Protein AF-A0A0K1TNU9-F1 (afdb_monomer_lite)

Sequence (159 aa):
MNLGLFAGLIMAAAPPAKAQVGAPVIQTRFTADPAPMVHDGVVYLYTSHDEDDASGFKMLDWQLYSSTDMVNWTDRGTVASLKTFPWAVQTNDAWAPQVIARNGKFYPYVPISVPGSPKNVIAVAVADKPEGPFTDVLGKPLIAAHDGFIDPTVWIYDD

InterPro domains:
  IPR006710 Glycoside hydrolase, family 43 [PF04616] (24-159)
  IPR023296 Glycosyl hydrolase, five-bladed beta-propeller domain superfamily [G3DSA:2.115.10.20] (22-159)
  IPR023296 Glycosyl hydrolase, five-bladed beta-propeller domain superfamily [SSF75005] (11-159)
  IPR052176 Glycosyl Hydrolase Family 43 Enzymes [PTHR43772] (17-159)

Secondary structure (DSSP, 8-state):
-----------PPPPPP---PPSPS--SSEEEEEEEEEETTEEEEEEEEE-TT-SS----EEEEEEESSSSS-EEEEEEEEGGGSTTS-SSS-----EEEEETTEEEEEEEEE-SSSS-EEEEEEEBSSTT---EESSSS-SB---TT-----------

Organism: Sphingomonas paucimobilis (NCBI:txid13689)

pLDDT: mean 91.92, std 14.69, range [35.31, 98.94]

Structure (mmCIF, N/CA/C/O backbone):
data_AF-A0A0K1TNU9-F1
#
_entry.id   AF-A0A0K1TNU9-F1
#
loop_
_atom_site.group_PDB
_atom_site.id
_atom_site.type_symbol
_atom_site.label_atom_id
_atom_site.label_alt_id
_atom_site.label_comp_id
_atom_site.label_asym_id
_atom_site.label_entity_id
_atom_site.label_seq_id
_atom_site.pdbx_PDB_ins_code
_atom_site.Cartn_x
_atom_site.Cartn_y
_atom_site.Cartn_z
_atom_site.occupancy
_atom_site.B_iso_or_equiv
_atom_site.auth_seq_id
_atom_site.auth_comp_id
_atom_site.auth_asym_id
_atom_site.auth_atom_id
_atom_site.pdbx_PDB_model_num
ATOM 1 N N . MET A 1 1 ? -42.055 10.157 66.299 1.00 41.38 1 MET A N 1
ATOM 2 C CA . MET A 1 1 ? -41.059 9.467 65.450 1.00 41.38 1 MET A CA 1
ATOM 3 C C . MET A 1 1 ? -41.026 10.187 64.112 1.00 41.38 1 MET A C 1
ATOM 5 O O . MET A 1 1 ? -42.006 10.112 63.388 1.00 41.38 1 MET A O 1
ATOM 9 N N . ASN A 1 2 ? -39.971 10.961 63.839 1.00 35.31 2 ASN A N 1
ATOM 10 C CA . ASN A 1 2 ? -39.797 11.675 62.569 1.00 35.31 2 ASN A CA 1
ATOM 11 C C . ASN A 1 2 ? -39.163 10.718 61.551 1.00 35.31 2 ASN A C 1
ATOM 13 O O . ASN A 1 2 ? -38.022 10.304 61.746 1.00 35.31 2 ASN A O 1
ATOM 17 N N . LEU A 1 3 ? -39.891 10.364 60.490 1.00 44.12 3 LEU A N 1
ATOM 18 C CA . LEU A 1 3 ? -39.319 9.675 59.333 1.00 44.12 3 LEU A CA 1
ATOM 19 C C . LEU A 1 3 ? -38.658 10.719 58.425 1.00 44.12 3 LEU A C 1
ATOM 21 O O . LEU A 1 3 ? -39.342 11.517 57.788 1.00 44.12 3 LEU A O 1
ATOM 25 N N . GLY A 1 4 ? -37.325 10.726 58.394 1.00 41.53 4 GLY A N 1
ATOM 26 C CA . GLY A 1 4 ? -36.544 11.507 57.438 1.00 41.53 4 GLY A CA 1
ATOM 27 C C . GLY A 1 4 ? -36.614 10.885 56.043 1.00 41.53 4 GLY A C 1
ATOM 28 O O . GLY A 1 4 ? -36.343 9.698 55.873 1.00 41.53 4 GLY A O 1
ATOM 29 N N . LEU A 1 5 ? -36.980 11.693 55.050 1.00 46.69 5 LEU A N 1
ATOM 30 C CA . LEU A 1 5 ? -36.975 11.332 53.637 1.00 46.69 5 LEU A CA 1
ATOM 31 C C . LEU A 1 5 ? -35.543 11.508 53.097 1.00 46.69 5 LEU A C 1
ATOM 33 O O . LEU A 1 5 ? -35.065 12.634 52.973 1.00 46.69 5 LEU A O 1
ATOM 37 N N . PHE A 1 6 ? -34.842 10.415 52.792 1.00 50.75 6 PHE A N 1
ATOM 38 C CA . PHE A 1 6 ? -33.574 10.474 52.059 1.00 50.75 6 PHE A CA 1
ATOM 39 C C . PHE A 1 6 ? -33.869 10.538 50.557 1.00 50.75 6 PHE A C 1
ATOM 41 O O . PHE A 1 6 ? -34.249 9.541 49.947 1.00 50.75 6 PHE A O 1
ATOM 48 N N . ALA A 1 7 ? -33.699 11.715 49.956 1.00 52.41 7 ALA A N 1
ATOM 49 C CA . ALA A 1 7 ? -33.683 11.866 48.507 1.00 52.41 7 ALA A CA 1
ATOM 50 C C . ALA A 1 7 ? -32.300 11.442 47.983 1.00 52.41 7 ALA A C 1
ATOM 52 O O . ALA A 1 7 ? -31.314 12.157 48.157 1.00 52.41 7 ALA A O 1
ATOM 53 N N . GLY A 1 8 ? -32.216 10.254 47.383 1.00 53.16 8 GLY A N 1
ATOM 54 C CA . GLY A 1 8 ? -31.020 9.798 46.679 1.00 53.16 8 GLY A CA 1
ATOM 55 C C . GLY A 1 8 ? -30.842 10.581 45.380 1.00 53.16 8 GLY A C 1
ATOM 56 O O . GLY A 1 8 ? -31.689 10.512 44.491 1.00 53.16 8 GLY A O 1
ATOM 57 N N . LEU A 1 9 ? -29.750 11.336 45.273 1.00 53.97 9 LEU A N 1
ATOM 58 C CA . LEU A 1 9 ? -29.378 12.048 44.056 1.00 53.97 9 LEU A CA 1
ATOM 59 C C . LEU A 1 9 ? -28.865 11.025 43.028 1.00 53.97 9 LEU A C 1
ATOM 61 O O . LEU A 1 9 ? -27.768 10.488 43.174 1.00 53.97 9 LEU A O 1
ATOM 65 N N . ILE A 1 10 ? -29.654 10.734 41.994 1.00 59.62 10 ILE A N 1
ATOM 66 C CA . ILE A 1 10 ? -29.180 9.973 40.833 1.00 59.62 10 ILE A CA 1
ATOM 67 C C . ILE A 1 10 ? -28.341 10.937 39.988 1.00 59.62 10 ILE A C 1
ATOM 69 O O . ILE A 1 10 ? -28.885 11.797 39.298 1.00 59.62 10 ILE A O 1
ATOM 73 N N . MET A 1 11 ? -27.011 10.825 40.054 1.00 56.28 11 MET A N 1
ATOM 74 C CA . MET A 1 11 ? -26.136 11.470 39.073 1.00 56.28 11 MET A CA 1
ATOM 75 C C . MET A 1 11 ? -26.310 10.754 37.734 1.00 56.28 11 MET A C 1
ATOM 77 O O . MET A 1 11 ? -25.836 9.634 37.549 1.00 56.28 11 MET A O 1
ATOM 81 N N . ALA A 1 12 ? -27.001 11.398 36.796 1.00 64.62 12 ALA A N 1
ATOM 82 C CA . ALA A 1 12 ? -26.969 10.989 35.402 1.00 64.62 12 ALA A CA 1
ATOM 83 C C . ALA A 1 12 ? -25.534 11.171 34.881 1.00 64.62 12 ALA A C 1
ATOM 85 O O . ALA A 1 12 ? -25.013 12.287 34.870 1.00 64.62 12 ALA A O 1
ATOM 86 N N . ALA A 1 13 ? -24.882 10.076 34.482 1.00 67.12 13 ALA A N 1
ATOM 87 C CA . ALA A 1 13 ? -23.593 10.144 33.809 1.00 67.12 13 ALA A CA 1
ATOM 88 C C . ALA A 1 13 ? -23.776 10.888 32.479 1.00 67.12 13 ALA A C 1
ATOM 90 O O . ALA A 1 13 ? -24.585 10.483 31.641 1.00 67.12 13 ALA A O 1
ATOM 91 N N . ALA A 1 14 ? -23.051 11.992 32.298 1.00 64.50 14 ALA A N 1
ATOM 92 C CA . ALA A 1 14 ? -23.010 12.681 31.018 1.00 64.50 14 ALA A CA 1
ATOM 93 C C . ALA A 1 14 ? -22.441 11.727 29.950 1.00 64.50 14 ALA A C 1
ATOM 95 O O . ALA A 1 14 ? -21.508 10.974 30.251 1.00 64.50 14 ALA A O 1
ATOM 96 N N . PRO A 1 15 ? -22.973 11.738 28.714 1.00 64.12 15 PRO A N 1
ATOM 97 C CA . PRO A 1 15 ? -22.373 10.974 27.630 1.00 64.12 15 PRO A CA 1
ATOM 98 C C . PRO A 1 15 ? -20.913 11.419 27.448 1.00 64.12 15 PRO A C 1
ATOM 100 O O . PRO A 1 15 ? -20.625 12.613 27.592 1.00 64.12 15 PRO A O 1
ATOM 103 N N . PRO A 1 16 ? -19.984 10.492 27.152 1.00 63.53 16 PRO A N 1
ATOM 104 C CA . PRO A 1 16 ? -18.590 10.847 26.937 1.00 63.53 16 PRO A CA 1
ATOM 105 C C . PRO A 1 16 ? -18.502 11.909 25.839 1.00 63.53 16 PRO A C 1
ATOM 107 O O . PRO A 1 16 ? -19.118 11.781 24.776 1.00 63.53 16 PRO A O 1
ATOM 110 N N . ALA A 1 17 ? -17.766 12.984 26.118 1.00 60.91 17 ALA A N 1
ATOM 111 C CA . ALA A 1 17 ? -17.513 14.028 25.139 1.00 60.91 17 ALA A CA 1
ATOM 112 C C . ALA A 1 17 ? -16.850 13.404 23.902 1.00 60.91 17 ALA A C 1
ATOM 114 O O . ALA A 1 17 ? -15.914 12.613 24.030 1.00 60.91 17 ALA A O 1
ATOM 115 N N . LYS A 1 18 ? -17.327 13.755 22.701 1.00 59.78 18 LYS A N 1
ATOM 116 C CA . LYS A 1 18 ? -16.653 13.371 21.457 1.00 59.78 18 LYS A CA 1
ATOM 117 C C . LYS A 1 18 ? -15.270 14.020 21.457 1.00 59.78 18 LYS A C 1
ATOM 119 O O . LYS A 1 18 ? -15.174 15.242 21.363 1.00 59.78 18 LYS A O 1
ATOM 124 N N . ALA A 1 19 ? -14.218 13.217 21.594 1.00 61.44 19 ALA A N 1
ATOM 125 C CA . ALA A 1 19 ? -12.857 13.695 21.420 1.00 61.44 19 ALA A CA 1
ATOM 126 C C . ALA A 1 19 ? -12.708 14.229 19.988 1.00 61.44 19 ALA A C 1
ATOM 128 O O . ALA A 1 19 ? -13.052 13.551 19.020 1.00 61.44 19 ALA A O 1
ATOM 129 N N . GLN A 1 20 ? -12.248 15.469 19.860 1.00 63.53 20 GLN A N 1
ATOM 130 C CA . GLN A 1 20 ? -11.966 16.083 18.572 1.00 63.53 20 GLN A CA 1
ATOM 131 C C . GLN A 1 20 ? -10.522 15.731 18.203 1.00 63.53 20 GLN A C 1
ATOM 133 O O . GLN A 1 20 ? -9.595 16.143 18.899 1.00 63.53 20 GLN A O 1
ATOM 138 N N . VAL A 1 21 ? -10.324 14.934 17.151 1.00 71.56 21 VAL A N 1
ATOM 139 C CA . VAL A 1 21 ? -8.975 14.595 16.674 1.00 71.56 21 VAL A CA 1
ATOM 140 C C . VAL A 1 21 ? -8.387 15.785 15.926 1.00 71.56 21 VAL A C 1
ATOM 142 O O . VAL A 1 21 ? -9.008 16.318 15.005 1.00 71.56 21 VAL A O 1
ATOM 145 N N . GLY A 1 22 ? -7.193 16.210 16.338 1.00 74.75 22 GLY A N 1
ATOM 146 C CA . GLY A 1 22 ? -6.383 17.169 15.591 1.00 74.75 22 GLY A CA 1
ATOM 147 C C . GLY A 1 22 ? -5.664 16.487 14.428 1.00 74.75 22 GLY A C 1
ATOM 148 O O . GLY A 1 22 ? -5.303 15.317 14.518 1.00 74.75 22 GLY A O 1
ATOM 149 N N . ALA A 1 23 ? -5.441 17.216 13.335 1.00 83.69 23 ALA A N 1
ATOM 150 C CA . ALA A 1 23 ? -4.565 16.750 12.266 1.00 83.69 23 ALA A CA 1
ATOM 151 C C . ALA A 1 23 ? -3.085 16.900 12.681 1.00 83.69 23 ALA A C 1
ATOM 153 O O . ALA A 1 23 ? -2.751 17.894 13.335 1.00 83.69 23 ALA A O 1
ATOM 154 N N . PRO A 1 24 ? -2.195 15.979 12.273 1.00 91.81 24 PRO A N 1
ATOM 155 C CA . PRO A 1 24 ? -2.464 14.748 11.521 1.00 91.81 24 PRO A CA 1
ATOM 156 C C . PRO A 1 24 ? -3.038 13.624 12.404 1.00 91.81 24 PRO A C 1
ATOM 158 O O . PRO A 1 24 ? -2.732 13.539 13.593 1.00 91.81 24 PRO A O 1
ATOM 161 N N . VAL A 1 25 ? -3.871 12.758 11.805 1.00 93.56 25 VAL A N 1
ATOM 162 C CA . VAL A 1 25 ? -4.538 11.641 12.511 1.00 93.56 25 VAL A CA 1
ATOM 163 C C . VAL A 1 25 ? -3.565 10.531 12.920 1.00 93.56 25 VAL A C 1
ATOM 165 O O . VAL A 1 25 ? -3.790 9.864 13.925 1.00 93.56 25 VAL A O 1
ATOM 168 N N . ILE A 1 26 ? -2.468 10.372 12.174 1.00 95.88 26 ILE A N 1
ATOM 169 C CA . ILE A 1 26 ? -1.330 9.519 12.515 1.00 95.88 26 ILE A CA 1
ATOM 170 C C . ILE A 1 26 ? -0.142 10.424 12.837 1.00 95.88 26 ILE A C 1
ATOM 172 O O . ILE A 1 26 ? 0.169 11.335 12.073 1.00 95.88 26 ILE A O 1
ATOM 176 N N . GLN A 1 27 ? 0.513 10.178 13.972 1.00 94.00 27 GLN A N 1
ATOM 177 C CA . GLN A 1 27 ? 1.616 11.010 14.479 1.00 94.00 27 GLN A CA 1
ATOM 178 C C . GLN A 1 27 ? 2.918 10.222 14.683 1.00 94.00 27 GLN A C 1
ATOM 180 O O . GLN A 1 27 ? 3.913 10.783 15.129 1.00 94.00 27 GLN A O 1
ATOM 185 N N . THR A 1 28 ? 2.905 8.921 14.387 1.00 93.75 28 THR A N 1
ATOM 186 C CA . THR A 1 28 ? 4.029 8.002 14.615 1.00 93.75 28 THR A CA 1
ATOM 187 C C . THR A 1 28 ? 4.874 7.745 13.371 1.00 93.75 28 THR A C 1
ATOM 189 O O . THR A 1 28 ? 5.970 7.215 13.511 1.00 93.75 28 THR A O 1
ATOM 192 N N . ARG A 1 29 ? 4.379 8.095 12.175 1.00 95.56 29 ARG A N 1
ATOM 193 C CA . ARG A 1 29 ? 5.061 7.931 10.881 1.00 95.56 29 ARG A CA 1
ATOM 194 C C . ARG A 1 29 ? 4.664 9.047 9.918 1.00 95.56 29 ARG A C 1
ATOM 196 O O . ARG A 1 29 ? 3.543 9.559 10.007 1.00 95.56 29 ARG A O 1
ATOM 203 N N . PHE A 1 30 ? 5.531 9.366 8.960 1.00 97.44 30 PHE A N 1
ATOM 204 C CA . PHE A 1 30 ? 5.172 10.225 7.834 1.00 97.44 30 PHE A CA 1
ATOM 205 C C . PHE A 1 30 ? 4.377 9.417 6.808 1.00 97.44 30 PHE A C 1
ATOM 207 O O . PHE A 1 30 ? 4.869 8.466 6.210 1.00 97.44 30 PHE A O 1
ATOM 214 N N . THR A 1 31 ? 3.105 9.764 6.645 1.00 98.06 31 THR A N 1
ATOM 215 C CA . THR A 1 31 ? 2.178 9.035 5.775 1.00 98.06 31 THR A CA 1
ATOM 216 C C . THR A 1 31 ? 1.644 9.954 4.689 1.00 98.06 31 THR A C 1
ATOM 218 O O . THR A 1 31 ? 1.366 11.128 4.943 1.00 98.06 31 THR A O 1
ATOM 221 N N . ALA A 1 32 ? 1.493 9.406 3.486 1.00 98.12 32 ALA A N 1
ATOM 222 C CA . ALA A 1 32 ? 0.951 10.091 2.320 1.00 98.12 32 ALA A CA 1
ATOM 223 C C . ALA A 1 32 ? -0.090 9.204 1.613 1.00 98.12 32 ALA A C 1
ATOM 225 O O . ALA A 1 32 ? -0.358 8.076 2.030 1.00 98.12 32 ALA A O 1
ATOM 226 N N . ASP A 1 33 ? -0.723 9.750 0.576 1.00 98.69 33 ASP A N 1
ATOM 227 C CA . ASP A 1 33 ? -1.632 9.040 -0.332 1.00 98.69 33 ASP A CA 1
ATOM 228 C C . ASP A 1 33 ? -2.688 8.147 0.363 1.00 98.69 33 ASP A C 1
ATOM 230 O O . ASP A 1 33 ? -2.709 6.925 0.183 1.00 98.69 33 ASP A O 1
ATOM 234 N N . PRO A 1 34 ? -3.560 8.727 1.211 1.00 98.56 34 PRO A N 1
ATOM 235 C CA . PRO A 1 34 ? -4.513 7.961 2.002 1.00 98.56 34 PRO A CA 1
ATOM 236 C C . PRO A 1 34 ? -5.601 7.317 1.132 1.00 98.56 34 PRO A C 1
ATOM 238 O O . PRO A 1 34 ? -6.346 8.009 0.438 1.00 98.56 34 PRO A O 1
ATOM 241 N N . ALA A 1 35 ? -5.778 6.005 1.274 1.00 98.81 35 ALA A N 1
ATOM 242 C CA . ALA A 1 35 ? -6.845 5.238 0.638 1.00 98.81 35 ALA A CA 1
ATOM 243 C C . ALA A 1 35 ? -7.666 4.454 1.675 1.00 98.81 35 ALA A C 1
ATOM 245 O O . ALA A 1 35 ? -7.298 3.336 2.054 1.00 98.81 35 ALA A O 1
ATOM 246 N N . PRO A 1 36 ? -8.777 5.026 2.173 1.00 98.50 36 PRO A N 1
ATOM 247 C CA . PRO A 1 36 ? -9.640 4.350 3.130 1.00 98.50 36 PRO A CA 1
ATOM 248 C C . PRO A 1 36 ? -10.530 3.290 2.462 1.00 98.50 36 PRO A C 1
ATOM 250 O O . PRO A 1 36 ? -11.103 3.510 1.397 1.00 98.50 36 PRO A O 1
ATOM 253 N N . MET A 1 37 ? -10.726 2.167 3.148 1.00 98.69 37 MET A N 1
ATOM 254 C CA . MET A 1 37 ? -11.675 1.108 2.806 1.00 98.69 37 MET A CA 1
ATOM 255 C C . MET A 1 37 ? -12.481 0.739 4.053 1.00 98.69 37 MET A C 1
ATOM 257 O O . MET A 1 37 ? -11.912 0.508 5.117 1.00 98.69 37 MET A O 1
ATOM 261 N N . VAL A 1 38 ? -13.805 0.649 3.936 1.00 98.62 38 VAL A N 1
ATOM 262 C CA . VAL A 1 38 ? -14.659 0.129 5.015 1.00 98.62 38 VAL A CA 1
ATOM 263 C C . VAL A 1 38 ? -14.899 -1.357 4.788 1.00 98.62 38 VAL A C 1
ATOM 265 O O . VAL A 1 38 ? -15.351 -1.751 3.714 1.00 98.62 38 VAL A O 1
ATOM 268 N N . HIS A 1 39 ? -14.631 -2.178 5.799 1.00 98.44 39 HIS A N 1
ATOM 269 C CA . HIS A 1 39 ? -14.924 -3.608 5.775 1.00 98.44 39 HIS A CA 1
ATOM 270 C C . HIS A 1 39 ? -15.343 -4.075 7.171 1.00 98.44 39 HIS A C 1
ATOM 272 O O . HIS A 1 39 ? -14.683 -3.739 8.151 1.00 98.44 39 HIS A O 1
ATOM 278 N N . ASP A 1 40 ? -16.465 -4.793 7.271 1.00 97.06 40 ASP A N 1
ATOM 279 C CA . ASP A 1 40 ? -17.016 -5.326 8.528 1.00 97.06 40 ASP A CA 1
ATOM 280 C C . ASP A 1 40 ? -17.093 -4.307 9.685 1.00 97.06 40 ASP A C 1
ATOM 282 O O . ASP A 1 40 ? -16.797 -4.601 10.841 1.00 97.06 40 ASP A O 1
ATOM 286 N N . GLY A 1 41 ? -17.502 -3.072 9.370 1.00 98.06 41 GLY A N 1
ATOM 287 C CA . GLY A 1 41 ? -17.657 -1.993 10.356 1.00 98.06 41 GLY A CA 1
ATOM 288 C C . GLY A 1 41 ? -16.346 -1.347 10.818 1.00 98.06 41 GLY A C 1
ATOM 289 O O . GLY A 1 41 ? -16.366 -0.516 11.725 1.00 98.06 41 GLY A O 1
ATOM 290 N N . VAL A 1 42 ? -15.219 -1.694 10.196 1.00 98.69 42 VAL A N 1
ATOM 291 C CA . VAL A 1 42 ? -13.899 -1.117 10.460 1.00 98.69 42 VAL A CA 1
ATOM 292 C C . VAL A 1 42 ? -13.461 -0.287 9.256 1.00 98.69 42 VAL A C 1
ATOM 294 O O . VAL A 1 42 ? -13.570 -0.722 8.109 1.00 98.69 42 VAL A O 1
ATOM 297 N N . VAL A 1 43 ? -12.947 0.913 9.511 1.00 98.75 43 VAL A N 1
ATOM 298 C CA . VAL A 1 43 ? -12.236 1.724 8.519 1.00 98.75 43 VAL A CA 1
ATOM 299 C C . VAL A 1 43 ? -10.782 1.283 8.512 1.00 98.75 43 VAL A C 1
ATOM 301 O O . VAL A 1 43 ? -10.114 1.376 9.537 1.00 98.75 43 VAL A O 1
ATOM 304 N N . TYR A 1 44 ? -10.297 0.829 7.365 1.00 98.81 44 TYR A N 1
ATOM 305 C CA . TYR A 1 44 ? -8.902 0.516 7.082 1.00 98.81 44 TYR A CA 1
ATOM 306 C C . TYR A 1 44 ? -8.316 1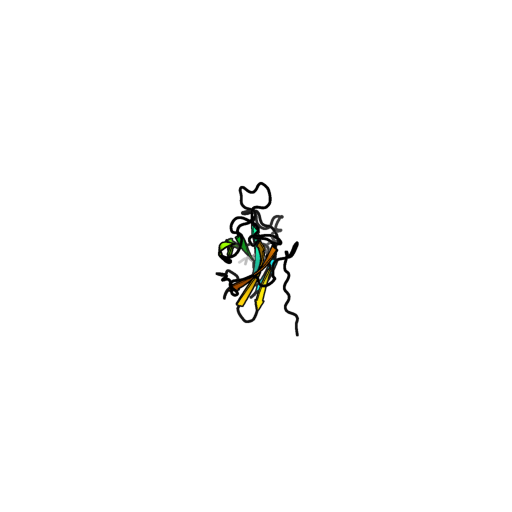.646 6.237 1.00 98.81 44 TYR A C 1
ATOM 308 O O . TYR A 1 44 ? -8.754 1.866 5.113 1.00 98.81 44 TYR A O 1
ATOM 316 N N . LEU A 1 45 ? -7.361 2.387 6.784 1.00 98.81 45 LEU A N 1
ATOM 317 C CA . LEU A 1 45 ? -6.651 3.472 6.119 1.00 98.81 45 LEU A CA 1
ATOM 318 C C . LEU A 1 45 ? -5.293 2.956 5.652 1.00 98.81 45 LEU A C 1
ATOM 320 O O . LEU A 1 45 ? -4.379 2.802 6.464 1.00 98.81 45 LEU A O 1
ATOM 324 N N . TYR A 1 46 ? -5.181 2.686 4.355 1.00 98.88 46 TYR A N 1
ATOM 325 C CA . TYR A 1 46 ? -3.905 2.380 3.718 1.00 98.88 46 TYR A CA 1
ATOM 326 C C . TYR A 1 46 ? -3.219 3.679 3.320 1.00 98.88 46 TYR A C 1
ATOM 328 O O . TYR A 1 46 ? -3.880 4.608 2.856 1.00 98.88 46 TYR A O 1
ATOM 336 N N . THR A 1 47 ? -1.908 3.743 3.498 1.00 98.81 47 THR A N 1
ATOM 337 C CA . THR A 1 47 ? -1.104 4.904 3.116 1.00 98.81 47 THR A CA 1
ATOM 338 C C . THR A 1 47 ? 0.177 4.435 2.453 1.00 98.81 47 THR A C 1
ATOM 340 O O . THR A 1 47 ? 0.675 3.339 2.731 1.00 98.81 47 THR A O 1
ATOM 343 N N . SER A 1 48 ? 0.752 5.288 1.621 1.00 98.75 48 SER A N 1
ATOM 344 C CA . SER A 1 48 ? 2.182 5.227 1.360 1.00 98.75 48 SER A CA 1
ATOM 345 C C . SER A 1 48 ? 2.955 5.777 2.578 1.00 98.75 48 SER A C 1
ATOM 347 O O . SER A 1 48 ? 2.356 6.295 3.535 1.00 98.75 48 SER A O 1
ATOM 349 N N . HIS A 1 49 ? 4.273 5.589 2.602 1.00 98.56 49 HIS A N 1
ATOM 350 C CA . HIS A 1 49 ? 5.133 5.914 3.745 1.00 98.56 49 HIS A CA 1
ATOM 351 C C . HIS A 1 49 ? 6.398 6.613 3.270 1.00 98.56 49 HIS A C 1
ATOM 353 O O . HIS A 1 49 ? 7.149 6.036 2.489 1.00 98.56 49 HIS A O 1
ATOM 359 N N . ASP A 1 50 ? 6.624 7.835 3.748 1.00 98.12 50 ASP A N 1
ATOM 360 C CA . ASP A 1 50 ? 7.923 8.491 3.618 1.00 98.12 50 ASP A CA 1
ATOM 361 C C . ASP A 1 50 ? 8.807 8.066 4.796 1.00 98.12 50 ASP A C 1
ATOM 363 O O . ASP A 1 50 ? 8.431 8.232 5.956 1.00 98.12 50 ASP A O 1
ATOM 367 N N . GLU A 1 51 ? 9.979 7.508 4.499 1.00 98.00 51 GLU A N 1
ATOM 368 C CA . GLU A 1 51 ? 10.938 7.055 5.513 1.00 98.00 51 GLU A CA 1
ATOM 369 C C . GLU A 1 51 ? 11.447 8.216 6.393 1.00 98.00 51 GLU A C 1
ATOM 371 O O . GLU A 1 51 ? 11.581 9.353 5.941 1.00 98.00 51 GLU A O 1
ATOM 376 N N . ASP A 1 52 ? 11.822 7.930 7.644 1.00 96.94 52 ASP A N 1
ATOM 377 C CA . ASP A 1 52 ? 12.240 8.953 8.624 1.00 96.94 52 ASP A CA 1
ATOM 378 C C . ASP A 1 52 ? 13.434 9.822 8.171 1.00 96.94 52 ASP A C 1
ATOM 380 O O . ASP A 1 52 ? 13.584 10.967 8.602 1.00 96.94 52 ASP A O 1
ATOM 384 N N . ASP A 1 53 ? 14.310 9.282 7.320 1.00 96.44 53 ASP A N 1
ATOM 385 C CA . ASP A 1 53 ? 15.498 9.948 6.772 1.00 96.44 53 ASP A CA 1
ATOM 386 C C . ASP A 1 53 ? 15.273 10.539 5.366 1.00 96.44 53 ASP A C 1
ATOM 388 O O . ASP A 1 53 ? 16.233 10.887 4.670 1.00 96.44 53 ASP A O 1
ATOM 392 N N . ALA A 1 54 ? 14.020 10.643 4.921 1.00 94.69 54 ALA A N 1
ATOM 393 C CA . ALA A 1 54 ? 13.665 11.159 3.611 1.00 94.69 54 ALA A CA 1
ATOM 394 C C . ALA A 1 54 ? 14.010 12.659 3.456 1.00 94.69 54 ALA A C 1
ATOM 396 O O . ALA A 1 54 ? 13.559 13.515 4.214 1.00 94.69 54 ALA A O 1
ATOM 397 N N . SER A 1 55 ? 14.791 13.005 2.424 1.00 92.19 55 SER A N 1
ATOM 398 C CA . SER A 1 55 ? 15.063 14.398 2.007 1.00 92.19 55 SER A CA 1
ATOM 399 C C . SER A 1 55 ? 14.213 14.854 0.805 1.00 92.19 55 SER A C 1
ATOM 401 O O . SER A 1 55 ? 14.434 15.924 0.242 1.00 92.19 55 SER A O 1
ATOM 403 N N . GLY A 1 56 ? 13.297 13.993 0.373 1.00 93.88 56 GLY A N 1
ATOM 404 C CA . GLY A 1 56 ? 12.382 14.055 -0.769 1.00 93.88 56 GLY A CA 1
ATOM 405 C C . GLY A 1 56 ? 11.488 12.812 -0.679 1.00 93.88 56 GLY A C 1
ATOM 406 O O . GLY A 1 56 ? 11.405 12.242 0.399 1.00 93.88 56 GLY A O 1
ATOM 407 N N . PHE A 1 57 ? 10.886 12.324 -1.765 1.00 96.25 57 PHE A N 1
ATOM 408 C CA . PHE A 1 57 ? 10.174 11.039 -1.686 1.00 96.25 57 PHE A CA 1
ATOM 409 C C . PHE A 1 57 ? 11.156 9.890 -1.444 1.00 96.25 57 PHE A C 1
ATOM 411 O O . PHE A 1 57 ? 12.067 9.666 -2.251 1.00 96.25 57 PHE A O 1
ATOM 418 N N . LYS A 1 58 ? 10.956 9.153 -0.352 1.00 98.06 58 LYS A N 1
ATOM 419 C CA . LYS A 1 58 ? 11.654 7.895 -0.072 1.00 98.06 58 LYS A CA 1
ATOM 420 C C . LYS A 1 58 ? 10.633 6.922 0.492 1.00 98.06 58 LYS A C 1
ATOM 422 O O . LYS A 1 58 ? 10.354 6.947 1.680 1.00 98.06 58 LYS A O 1
ATOM 427 N N . MET A 1 59 ? 10.083 6.094 -0.389 1.00 98.62 59 MET A N 1
ATOM 428 C CA . MET A 1 59 ? 8.900 5.290 -0.116 1.00 98.62 59 MET A CA 1
ATOM 429 C C . MET A 1 59 ? 9.180 3.839 -0.472 1.00 98.62 59 MET A C 1
ATOM 431 O O . MET A 1 59 ? 9.395 3.504 -1.641 1.00 98.62 59 MET A O 1
ATOM 435 N N . LEU A 1 60 ? 9.224 2.981 0.545 1.00 98.75 60 LEU A N 1
ATOM 436 C CA . LEU A 1 60 ? 9.614 1.574 0.401 1.00 98.75 60 LEU A CA 1
ATOM 437 C C . LEU A 1 60 ? 8.463 0.607 0.667 1.00 98.75 60 LEU A C 1
ATOM 439 O O . LEU A 1 60 ? 8.525 -0.565 0.268 1.00 98.75 60 LEU A O 1
ATOM 443 N N . ASP A 1 61 ? 7.426 1.080 1.353 1.00 98.81 61 ASP A N 1
ATOM 444 C CA . ASP A 1 61 ? 6.341 0.245 1.820 1.00 98.81 61 ASP A CA 1
ATOM 445 C C . ASP A 1 61 ? 5.008 0.985 1.997 1.00 98.81 61 ASP A C 1
ATOM 447 O O . ASP A 1 61 ? 4.914 2.204 1.849 1.00 98.81 61 ASP A O 1
ATOM 451 N N . TRP A 1 62 ? 3.957 0.204 2.250 1.00 98.81 62 TRP A N 1
ATOM 452 C CA . TRP A 1 62 ? 2.615 0.704 2.531 1.00 98.81 62 TRP A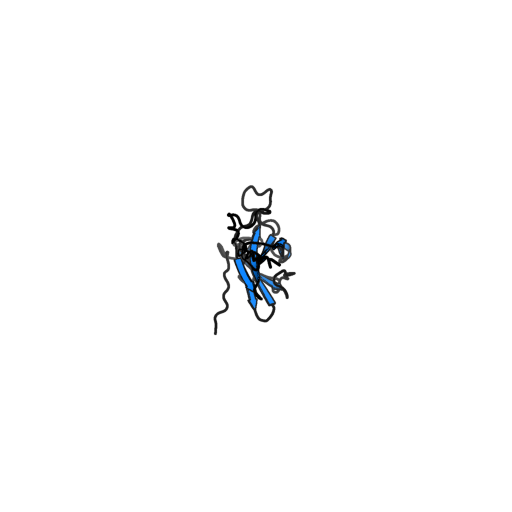 CA 1
ATOM 453 C C . TRP A 1 62 ? 2.208 0.334 3.949 1.00 98.81 62 TRP A C 1
ATOM 455 O O . TRP A 1 62 ? 2.355 -0.818 4.377 1.00 98.81 62 TRP A O 1
ATOM 465 N N . GLN A 1 63 ? 1.656 1.312 4.659 1.00 98.69 63 GLN A N 1
ATOM 466 C CA . GLN A 1 63 ? 1.217 1.179 6.045 1.00 98.69 63 GLN A CA 1
ATOM 467 C C . GLN A 1 63 ? -0.294 0.997 6.104 1.00 98.69 63 GLN A C 1
ATOM 469 O O . GLN A 1 63 ? -1.025 1.415 5.203 1.00 98.69 63 GLN A O 1
ATOM 474 N N . LEU A 1 64 ? -0.765 0.388 7.188 1.00 98.75 64 LEU A N 1
ATOM 475 C CA . LEU A 1 64 ? -2.184 0.268 7.476 1.00 98.75 64 LEU A CA 1
ATOM 476 C C . LEU A 1 64 ? -2.498 0.774 8.879 1.00 98.75 64 LEU A C 1
ATOM 478 O O . LEU A 1 64 ? -1.854 0.409 9.860 1.00 98.75 64 LEU A O 1
ATOM 482 N N . TYR A 1 65 ? -3.585 1.527 8.970 1.00 98.75 65 TYR A N 1
ATOM 483 C CA . TYR A 1 65 ? -4.208 1.920 10.225 1.00 98.75 65 TYR A CA 1
ATOM 484 C C . TYR A 1 65 ? -5.670 1.499 10.210 1.00 98.75 65 TYR A C 1
ATOM 486 O O . TYR A 1 65 ? -6.295 1.456 9.155 1.00 98.75 65 TYR A O 1
ATOM 494 N N . SER A 1 66 ? -6.246 1.187 11.368 1.00 98.56 66 SER A N 1
ATOM 495 C CA . SER A 1 66 ? -7.666 0.837 11.445 1.00 98.56 66 SER A CA 1
ATOM 496 C C . SER A 1 66 ? -8.395 1.561 12.562 1.00 98.56 66 SER A C 1
ATOM 498 O O . SER A 1 66 ? -7.846 1.682 13.656 1.00 98.56 66 SER A O 1
ATOM 500 N N . SER A 1 67 ? -9.644 1.947 12.329 1.00 98.44 67 SER A N 1
ATOM 501 C CA . SER A 1 67 ? -10.493 2.586 13.332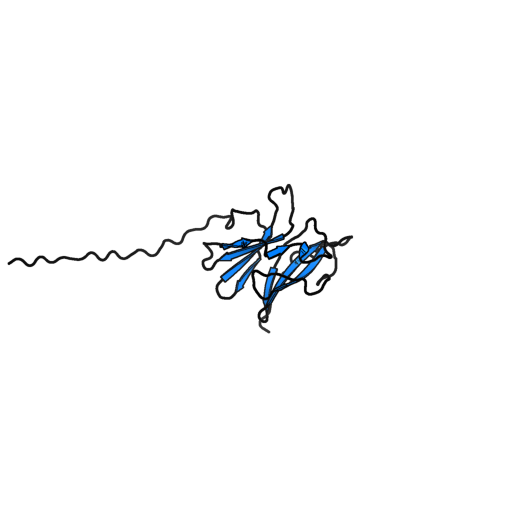 1.00 98.44 67 SER A CA 1
ATOM 502 C C . SER A 1 67 ? -11.946 2.125 13.217 1.00 98.44 67 SER A C 1
ATOM 504 O O . SER A 1 67 ? -12.431 1.830 12.128 1.00 98.44 67 SER A O 1
ATOM 506 N N . THR A 1 68 ? -12.649 2.074 14.346 1.00 98.19 68 THR A N 1
ATOM 507 C CA . THR A 1 68 ? -14.102 1.831 14.418 1.00 98.19 68 THR A CA 1
ATOM 508 C C . THR A 1 68 ? -14.894 3.089 14.773 1.00 98.19 68 THR A C 1
ATOM 510 O O . THR A 1 68 ? -16.122 3.071 14.741 1.00 98.19 68 THR A O 1
ATOM 513 N N . ASP A 1 69 ? -14.214 4.186 15.113 1.00 96.19 69 ASP A N 1
ATOM 514 C CA . ASP A 1 69 ? -14.833 5.425 15.594 1.00 96.19 69 ASP A CA 1
ATOM 515 C C . ASP A 1 69 ? -14.276 6.695 14.925 1.00 96.19 69 ASP A C 1
ATOM 517 O O . ASP A 1 69 ? -14.717 7.796 15.255 1.00 96.19 69 ASP A O 1
ATOM 521 N N . MET A 1 70 ? -13.343 6.547 13.972 1.00 95.62 70 MET A N 1
ATOM 522 C CA . MET A 1 70 ? -12.624 7.623 13.271 1.00 95.62 70 MET A CA 1
ATOM 523 C C . MET A 1 70 ? -11.786 8.532 14.183 1.00 95.62 70 MET A C 1
ATOM 525 O O . MET A 1 70 ? -11.259 9.549 13.728 1.00 95.62 70 MET A O 1
ATOM 529 N N . VAL A 1 71 ? -11.645 8.163 15.457 1.00 94.56 71 VAL A N 1
ATOM 530 C CA . VAL A 1 71 ? -10.934 8.926 16.484 1.00 94.56 71 VAL A CA 1
ATOM 531 C C . VAL A 1 71 ? -9.699 8.161 16.940 1.00 94.56 71 VAL A C 1
ATOM 533 O O . VAL A 1 71 ? -8.588 8.685 16.920 1.00 94.56 71 VAL A O 1
ATOM 536 N N . ASN A 1 72 ? -9.895 6.906 17.329 1.00 94.62 72 ASN A N 1
ATOM 537 C CA . ASN A 1 72 ? -8.866 6.017 17.827 1.00 94.62 72 ASN A CA 1
ATOM 538 C C . ASN A 1 72 ? -8.384 5.129 16.680 1.00 94.62 72 ASN A C 1
ATOM 540 O O . ASN A 1 72 ? -9.128 4.295 16.156 1.00 94.62 72 ASN A O 1
ATOM 544 N N . TRP A 1 73 ? -7.126 5.321 16.290 1.00 97.62 73 TRP A N 1
ATOM 545 C CA . TRP A 1 73 ? -6.487 4.580 15.209 1.00 97.62 73 TRP A CA 1
ATOM 546 C C . TRP A 1 73 ? -5.525 3.539 15.776 1.00 97.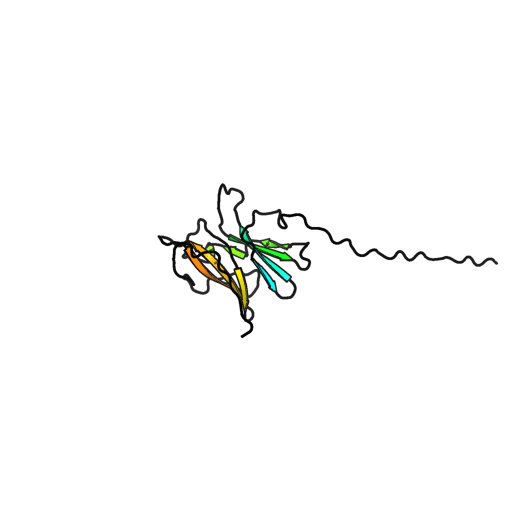62 73 TRP A C 1
ATOM 548 O O . TRP A 1 73 ? -4.656 3.844 16.588 1.00 97.62 73 TRP A O 1
ATOM 558 N N . THR A 1 74 ? -5.688 2.293 15.341 1.00 97.94 74 THR A N 1
ATOM 559 C CA . THR A 1 74 ? -4.747 1.201 15.608 1.00 97.94 74 THR A CA 1
ATOM 560 C C . THR A 1 74 ? -3.741 1.133 14.469 1.00 97.94 74 THR A C 1
ATOM 562 O O . THR A 1 74 ? -4.147 0.898 13.332 1.00 97.94 74 THR A O 1
ATOM 565 N N . ASP A 1 75 ? -2.456 1.300 14.772 1.00 98.12 75 ASP A N 1
ATOM 566 C CA . ASP A 1 75 ? -1.355 1.024 13.843 1.00 98.12 75 ASP A CA 1
ATOM 567 C C . ASP A 1 75 ? -1.262 -0.493 13.593 1.00 98.12 75 ASP A C 1
ATOM 569 O O . ASP A 1 75 ? -1.154 -1.287 14.532 1.00 98.12 75 ASP A O 1
ATOM 573 N N . ARG A 1 76 ? -1.380 -0.903 12.327 1.00 98.06 76 ARG A N 1
ATOM 574 C CA . ARG A 1 76 ? -1.262 -2.299 11.872 1.00 98.06 76 ARG A CA 1
ATOM 575 C C . ARG A 1 76 ? 0.089 -2.575 11.202 1.00 98.06 76 ARG A C 1
ATOM 577 O O . ARG A 1 76 ? 0.337 -3.714 10.816 1.00 98.06 76 ARG A O 1
ATOM 584 N N . GLY A 1 77 ? 0.955 -1.568 11.112 1.00 98.00 77 GLY A N 1
ATOM 585 C CA . GLY A 1 77 ? 2.286 -1.626 10.527 1.00 98.00 77 GLY A CA 1
ATOM 586 C C . GLY A 1 77 ? 2.296 -1.756 9.006 1.00 98.00 77 GLY A C 1
ATOM 587 O O . GLY A 1 77 ? 1.304 -1.501 8.316 1.00 98.00 77 GLY A O 1
ATOM 588 N N . THR A 1 78 ? 3.454 -2.177 8.496 1.00 98.38 78 THR A N 1
ATOM 589 C CA . THR A 1 78 ? 3.692 -2.426 7.075 1.00 98.38 78 THR A CA 1
ATOM 590 C C . THR A 1 78 ? 2.896 -3.645 6.608 1.00 98.38 78 THR A C 1
ATOM 592 O O . THR A 1 78 ? 3.143 -4.759 7.072 1.00 98.38 78 THR A O 1
ATOM 595 N N . VAL A 1 79 ? 1.988 -3.461 5.648 1.00 98.00 79 VAL A N 1
ATOM 596 C CA . VAL A 1 79 ? 1.144 -4.550 5.110 1.00 98.00 79 VAL A CA 1
ATOM 597 C C . VAL A 1 79 ? 1.646 -5.116 3.786 1.00 98.00 79 VAL A C 1
ATOM 599 O O . VAL A 1 79 ? 1.419 -6.285 3.473 1.00 98.00 79 VAL A O 1
ATOM 602 N N . ALA A 1 80 ? 2.356 -4.302 3.013 1.00 98.38 80 ALA A N 1
ATOM 603 C CA . ALA A 1 80 ? 3.015 -4.678 1.770 1.00 98.38 80 ALA A CA 1
ATOM 604 C C . ALA A 1 80 ? 4.237 -3.780 1.562 1.00 98.38 80 ALA A C 1
ATOM 606 O O . ALA A 1 80 ? 4.328 -2.705 2.148 1.00 98.38 80 ALA A O 1
ATOM 607 N N . SER A 1 81 ? 5.171 -4.205 0.715 1.00 98.75 81 SER A N 1
ATOM 608 C CA . SER A 1 81 ? 6.336 -3.392 0.347 1.00 98.75 81 SER A CA 1
ATOM 609 C C . SER A 1 81 ? 6.732 -3.636 -1.100 1.00 98.75 81 SER A C 1
ATOM 611 O O . SER A 1 81 ? 6.188 -4.532 -1.746 1.00 98.75 81 SER A O 1
ATOM 613 N N . LEU A 1 82 ? 7.738 -2.920 -1.601 1.00 98.75 82 LEU A N 1
ATOM 614 C CA . LEU A 1 82 ? 8.325 -3.214 -2.915 1.00 98.75 82 LEU A CA 1
ATOM 615 C C . LEU A 1 82 ? 8.775 -4.684 -3.048 1.00 98.75 82 LEU A C 1
ATOM 617 O O . LEU A 1 82 ? 8.718 -5.250 -4.139 1.00 98.75 82 LEU A O 1
ATOM 621 N N . LYS A 1 83 ? 9.119 -5.349 -1.934 1.00 98.62 83 LYS A N 1
ATOM 622 C CA . LYS A 1 83 ? 9.484 -6.777 -1.909 1.00 98.62 83 LYS A CA 1
ATOM 623 C C . LYS A 1 83 ? 8.314 -7.711 -2.218 1.00 98.62 83 LYS A C 1
ATOM 625 O O . LYS A 1 83 ? 8.550 -8.860 -2.584 1.00 98.62 83 LYS A O 1
ATOM 630 N N . THR A 1 84 ? 7.070 -7.241 -2.086 1.00 98.75 84 THR A N 1
ATOM 631 C CA . THR A 1 84 ? 5.877 -7.972 -2.540 1.00 98.75 84 THR A CA 1
ATOM 632 C C . THR A 1 84 ? 5.927 -8.205 -4.054 1.00 98.75 84 THR A C 1
ATOM 634 O O . THR A 1 84 ? 5.422 -9.222 -4.521 1.00 98.75 84 THR A O 1
ATOM 637 N N . PHE A 1 85 ? 6.593 -7.318 -4.803 1.00 98.75 85 PHE A N 1
ATOM 638 C CA . PHE A 1 85 ? 6.750 -7.366 -6.257 1.00 98.75 85 PHE A CA 1
ATOM 639 C C . PHE A 1 85 ? 8.243 -7.469 -6.620 1.00 98.75 85 PHE A C 1
ATOM 641 O O . PHE A 1 85 ? 8.884 -6.463 -6.926 1.00 98.75 85 PHE A O 1
ATOM 648 N N . PRO A 1 86 ? 8.845 -8.673 -6.602 1.00 98.38 86 PRO A N 1
ATOM 649 C CA . PRO A 1 86 ? 10.299 -8.840 -6.724 1.00 98.38 86 PRO A CA 1
ATOM 650 C C . PRO A 1 86 ? 10.875 -8.409 -8.084 1.00 98.38 86 PRO A C 1
ATOM 652 O O . PRO A 1 86 ? 12.086 -8.256 -8.222 1.00 98.38 86 PRO A O 1
ATOM 655 N N . TRP A 1 87 ? 10.023 -8.221 -9.093 1.00 98.38 87 TRP A N 1
ATOM 656 C CA . TRP A 1 87 ? 10.384 -7.718 -10.420 1.00 98.38 87 TRP A CA 1
ATOM 657 C C . TRP A 1 87 ? 10.468 -6.182 -10.495 1.00 98.38 87 TRP A C 1
ATOM 659 O O . TRP A 1 87 ? 10.940 -5.647 -11.500 1.00 98.38 87 TRP A O 1
ATOM 669 N N . ALA A 1 88 ? 10.005 -5.465 -9.468 1.00 98.38 88 ALA A N 1
ATOM 670 C CA . ALA A 1 88 ? 10.016 -4.008 -9.413 1.00 98.38 88 ALA A CA 1
ATOM 671 C C . ALA A 1 88 ? 11.359 -3.452 -8.915 1.00 98.38 88 ALA A C 1
ATOM 673 O O . ALA A 1 88 ? 12.182 -4.162 -8.331 1.00 98.38 88 ALA A O 1
ATOM 674 N N . VAL A 1 89 ? 11.572 -2.151 -9.109 1.00 98.38 89 VAL A N 1
ATOM 675 C CA . VAL A 1 89 ? 12.654 -1.411 -8.449 1.00 98.38 89 VAL A CA 1
ATOM 676 C C . VAL A 1 89 ? 12.426 -1.445 -6.935 1.00 98.38 89 VAL A C 1
ATOM 678 O O . VAL A 1 89 ? 11.326 -1.199 -6.463 1.00 98.38 89 VAL A O 1
ATOM 681 N N . GLN A 1 90 ? 13.475 -1.763 -6.173 1.00 98.50 90 GLN A N 1
ATOM 682 C CA . GLN A 1 90 ? 13.377 -2.041 -4.730 1.00 98.50 90 GLN A CA 1
ATOM 683 C C . GLN A 1 90 ? 13.806 -0.868 -3.834 1.00 98.50 90 GLN A C 1
ATOM 685 O O . GLN A 1 90 ? 13.875 -1.015 -2.617 1.00 98.50 90 GLN A O 1
ATOM 690 N N . THR A 1 91 ? 14.173 0.269 -4.423 1.00 97.44 91 THR A N 1
ATOM 691 C CA . THR A 1 91 ? 14.858 1.363 -3.715 1.00 97.44 91 THR A CA 1
ATOM 692 C C . THR A 1 91 ? 13.991 2.590 -3.462 1.00 97.44 91 THR A C 1
ATOM 694 O O . THR A 1 91 ? 14.418 3.455 -2.704 1.00 97.44 91 THR A O 1
ATOM 697 N N . ASN A 1 92 ? 12.847 2.714 -4.138 1.00 98.00 92 ASN A N 1
ATOM 698 C CA . ASN A 1 92 ? 11.896 3.814 -3.980 1.00 98.00 92 ASN A CA 1
ATOM 699 C C . ASN A 1 92 ? 10.591 3.497 -4.734 1.00 98.00 92 ASN A C 1
ATOM 701 O O . ASN A 1 92 ? 10.491 2.458 -5.386 1.00 98.00 92 ASN A O 1
ATOM 705 N N . ASP A 1 93 ? 9.671 4.457 -4.742 1.00 98.06 93 ASP A N 1
ATOM 706 C CA . ASP A 1 93 ? 8.463 4.492 -5.564 1.00 98.06 93 ASP A CA 1
ATOM 707 C C . ASP A 1 93 ? 7.360 3.511 -5.113 1.00 98.06 93 ASP A C 1
ATOM 709 O O . ASP A 1 93 ? 6.593 3.018 -5.936 1.00 98.06 93 ASP A O 1
ATOM 713 N N . ALA A 1 94 ? 7.241 3.240 -3.805 1.00 98.69 94 ALA A N 1
ATOM 714 C CA . ALA A 1 94 ? 6.024 2.663 -3.216 1.00 98.69 94 ALA A CA 1
ATOM 715 C C . ALA A 1 94 ? 4.922 3.739 -3.084 1.00 98.69 94 ALA A C 1
ATOM 717 O O . ALA A 1 94 ? 4.638 4.235 -1.996 1.00 98.69 94 ALA A O 1
ATOM 718 N N . TRP A 1 95 ? 4.351 4.150 -4.218 1.00 98.75 95 TRP A N 1
ATOM 719 C CA . TRP A 1 95 ? 3.436 5.295 -4.331 1.00 98.75 95 TRP A CA 1
ATOM 720 C C . TRP A 1 95 ? 1.965 4.954 -4.011 1.00 98.75 95 TRP A C 1
ATOM 722 O O . TRP A 1 95 ? 1.659 3.862 -3.538 1.00 98.75 95 TRP A O 1
ATOM 732 N N . ALA A 1 96 ? 1.054 5.900 -4.260 1.00 98.81 96 ALA A N 1
ATOM 733 C CA . ALA A 1 96 ? -0.354 5.916 -3.859 1.00 98.81 96 ALA A CA 1
ATOM 734 C C . ALA A 1 96 ? -1.133 4.591 -4.026 1.00 98.81 96 ALA A C 1
ATOM 736 O O . ALA A 1 96 ? -1.509 4.235 -5.144 1.00 98.81 96 ALA A O 1
ATOM 737 N N . PRO A 1 97 ? -1.431 3.856 -2.938 1.00 98.75 97 PRO A N 1
ATOM 738 C CA . PRO A 1 97 ? -2.179 2.606 -3.022 1.00 98.75 97 PRO A CA 1
ATOM 739 C C . PRO A 1 97 ? -3.693 2.847 -3.120 1.00 98.75 97 PRO A C 1
ATOM 741 O O . PRO A 1 97 ? -4.203 3.850 -2.635 1.00 98.75 97 PRO A O 1
ATOM 744 N N . GLN A 1 98 ? -4.447 1.856 -3.600 1.00 98.94 98 GLN A N 1
ATOM 745 C CA . GLN A 1 98 ? -5.842 1.662 -3.189 1.00 98.94 98 GLN A CA 1
ATOM 746 C C . GLN A 1 98 ? -6.147 0.175 -3.006 1.00 98.94 98 GLN A C 1
ATOM 748 O O . GLN A 1 98 ? -5.801 -0.646 -3.852 1.00 98.94 98 GLN A O 1
ATOM 753 N N . VAL A 1 99 ? -6.830 -0.176 -1.913 1.00 98.88 99 VAL A N 1
ATOM 754 C CA . VAL A 1 99 ? -7.274 -1.549 -1.635 1.00 98.88 99 VAL A CA 1
ATOM 755 C C . VAL A 1 99 ? -8.787 -1.649 -1.766 1.00 98.88 99 VAL A C 1
ATOM 757 O O . VAL A 1 99 ? -9.514 -0.785 -1.278 1.00 98.88 99 VAL A O 1
ATOM 760 N N . ILE A 1 100 ? -9.263 -2.723 -2.396 1.00 98.81 100 ILE A N 1
ATOM 761 C CA . ILE A 1 100 ? -10.691 -3.047 -2.466 1.00 98.81 100 ILE A CA 1
ATOM 762 C C . ILE A 1 100 ? -10.949 -4.504 -2.086 1.00 98.81 100 ILE A C 1
ATOM 764 O O . ILE A 1 100 ? -10.179 -5.406 -2.431 1.00 98.81 100 ILE A O 1
ATOM 768 N N . ALA A 1 101 ? -12.053 -4.737 -1.379 1.00 98.62 101 ALA A N 1
ATOM 769 C CA . ALA A 1 101 ? -12.534 -6.070 -1.055 1.00 98.62 101 ALA A CA 1
ATOM 770 C C . ALA A 1 101 ? -13.443 -6.600 -2.174 1.00 98.62 101 ALA A C 1
ATOM 772 O O . ALA A 1 101 ? -14.369 -5.918 -2.611 1.00 98.62 101 ALA A O 1
ATOM 773 N N . ARG A 1 102 ? -13.217 -7.839 -2.616 1.00 98.19 102 ARG A N 1
ATOM 774 C CA . ARG A 1 102 ? -14.105 -8.548 -3.549 1.00 98.19 102 ARG A CA 1
ATOM 775 C C . ARG A 1 102 ? -14.042 -10.046 -3.290 1.00 98.19 102 ARG A C 1
ATOM 777 O O . ARG A 1 102 ? -12.959 -10.600 -3.162 1.00 98.19 102 ARG A O 1
ATOM 784 N N . ASN A 1 103 ? -15.194 -10.716 -3.236 1.00 97.50 103 ASN A N 1
ATOM 785 C CA . ASN A 1 103 ? -15.288 -12.180 -3.114 1.00 97.50 103 ASN A CA 1
ATOM 786 C C . ASN A 1 103 ? -14.456 -12.780 -1.955 1.00 97.50 103 ASN A C 1
ATOM 788 O O . ASN A 1 103 ? -13.800 -13.808 -2.121 1.00 97.50 103 ASN A O 1
ATOM 792 N N . GLY A 1 104 ? -14.458 -12.129 -0.785 1.00 98.19 104 GLY A N 1
ATOM 793 C CA . GLY A 1 104 ? -13.708 -12.589 0.396 1.00 98.19 104 GLY A CA 1
ATOM 794 C C . GLY A 1 104 ? -12.184 -12.481 0.260 1.00 98.19 104 GLY A C 1
ATOM 795 O O . GLY A 1 104 ? -11.451 -13.221 0.913 1.00 98.19 104 GLY A O 1
ATOM 796 N N . LYS A 1 105 ? -11.708 -11.614 -0.635 1.00 98.75 105 LYS A N 1
ATOM 797 C CA . LYS A 1 105 ? -10.296 -11.316 -0.887 1.00 98.75 105 LYS A CA 1
ATOM 798 C C . LYS A 1 105 ? -10.098 -9.803 -0.924 1.00 98.75 105 LYS A C 1
ATOM 800 O O . LYS A 1 105 ? -11.043 -9.056 -1.182 1.00 98.75 105 LYS A O 1
ATOM 805 N N . PHE A 1 106 ? -8.862 -9.373 -0.711 1.00 98.88 1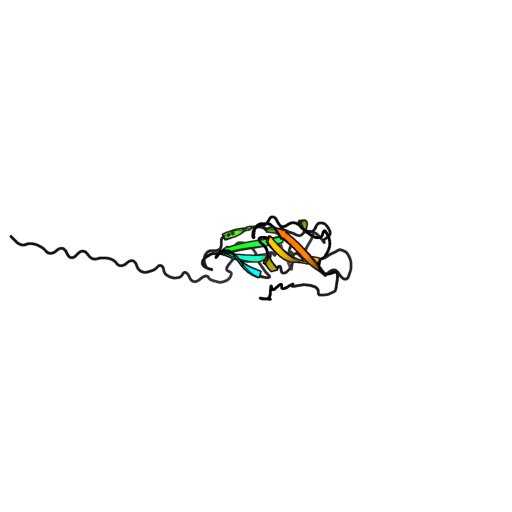06 PHE A N 1
ATOM 806 C CA . PHE A 1 106 ? -8.459 -7.970 -0.712 1.00 98.88 106 PHE A CA 1
ATOM 807 C C . PHE A 1 106 ? -7.386 -7.746 -1.762 1.00 98.88 106 PHE A C 1
ATOM 809 O O . PHE A 1 106 ? -6.401 -8.484 -1.802 1.00 98.88 106 PHE A O 1
ATOM 816 N N . TYR A 1 107 ? -7.587 -6.732 -2.596 1.00 98.88 107 TYR A N 1
ATOM 817 C CA . TYR A 1 107 ? -6.754 -6.455 -3.758 1.00 98.88 107 TYR A CA 1
ATOM 818 C C . TYR A 1 107 ? -6.158 -5.052 -3.644 1.00 98.88 107 TYR A C 1
ATOM 820 O O . TYR A 1 107 ? -6.872 -4.079 -3.901 1.00 98.88 107 TYR A O 1
ATOM 828 N N . PRO A 1 108 ? -4.887 -4.919 -3.230 1.00 98.75 108 PRO A N 1
ATOM 829 C CA . PRO A 1 108 ? -4.145 -3.678 -3.361 1.00 98.75 108 PRO A CA 1
ATOM 830 C C . PRO A 1 108 ? -3.750 -3.476 -4.821 1.00 98.75 108 PRO A C 1
ATOM 832 O O . PRO A 1 108 ? -3.112 -4.337 -5.432 1.00 98.75 108 PRO A O 1
ATOM 835 N N . TYR A 1 109 ? -4.103 -2.315 -5.349 1.00 98.88 109 TYR A N 1
ATOM 836 C CA . TYR A 1 109 ? -3.585 -1.767 -6.590 1.00 98.88 109 TYR A CA 1
ATOM 837 C C . TYR A 1 109 ? -2.560 -0.715 -6.216 1.00 98.88 109 TYR A C 1
ATOM 839 O O . TYR A 1 109 ? -2.872 0.210 -5.465 1.00 98.88 109 TYR A O 1
ATOM 847 N N . VAL A 1 110 ? -1.334 -0.885 -6.699 1.00 98.81 110 VAL A N 1
ATOM 848 C CA . VAL A 1 110 ? -0.223 -0.018 -6.313 1.00 98.81 110 VAL A CA 1
ATOM 849 C C . VAL A 1 110 ? 0.568 0.435 -7.537 1.00 98.81 110 VAL A C 1
ATOM 851 O O . VAL A 1 110 ? 0.927 -0.397 -8.377 1.00 98.81 110 VAL A O 1
ATOM 854 N N . PRO A 1 111 ? 0.842 1.738 -7.669 1.00 98.69 111 PRO A N 1
ATOM 855 C CA . PRO A 1 111 ? 1.764 2.259 -8.652 1.00 98.69 111 PRO A CA 1
ATOM 856 C C . PRO A 1 111 ? 3.193 2.085 -8.139 1.00 98.69 111 PRO A C 1
ATOM 858 O O . PRO A 1 111 ? 3.513 2.482 -7.020 1.00 98.69 111 PRO A O 1
ATOM 861 N N . ILE A 1 112 ? 4.041 1.467 -8.958 1.00 98.62 112 ILE A N 1
ATOM 862 C CA . ILE A 1 112 ? 5.459 1.232 -8.661 1.00 98.62 112 ILE A CA 1
ATOM 863 C C . ILE A 1 112 ? 6.315 1.423 -9.913 1.00 98.62 112 ILE A C 1
ATOM 865 O O . ILE A 1 112 ? 5.803 1.508 -11.033 1.00 98.62 112 ILE A O 1
ATOM 869 N N . SER A 1 113 ? 7.634 1.471 -9.733 1.00 98.50 113 SER A N 1
ATOM 870 C CA . SER A 1 113 ? 8.592 1.574 -10.838 1.00 98.50 113 SER A CA 1
ATOM 871 C C . SER A 1 113 ? 9.200 0.224 -11.229 1.00 98.50 113 SER A C 1
ATOM 873 O O . SER A 1 113 ? 9.547 -0.594 -10.378 1.00 98.50 113 SER A O 1
ATOM 875 N N . VAL A 1 114 ? 9.419 0.023 -12.530 1.00 98.25 114 VAL A N 1
ATOM 876 C CA . VAL A 1 114 ? 10.246 -1.061 -13.094 1.00 98.25 114 VAL A CA 1
ATOM 877 C C . VAL A 1 114 ? 11.551 -0.519 -13.688 1.00 98.25 114 VAL A C 1
ATOM 879 O O . VAL A 1 114 ? 11.643 0.677 -13.970 1.00 98.25 114 VAL A O 1
ATOM 882 N N . PRO A 1 115 ? 12.584 -1.359 -13.896 1.00 97.44 115 PRO A N 1
ATOM 883 C CA . PRO A 1 115 ? 13.789 -0.936 -14.607 1.00 97.44 115 PRO A CA 1
ATOM 884 C C . PRO A 1 115 ? 13.490 -0.480 -16.045 1.00 97.44 115 PRO A C 1
ATOM 886 O O . PRO A 1 115 ? 12.748 -1.143 -16.767 1.00 97.44 115 PRO A O 1
ATOM 889 N N . GLY A 1 116 ? 14.135 0.603 -16.487 1.00 95.81 116 GLY A N 1
ATOM 890 C CA . GLY A 1 116 ? 14.006 1.139 -17.847 1.00 95.81 116 GLY A CA 1
ATOM 891 C C . GLY A 1 116 ? 13.182 2.426 -17.928 1.00 95.81 116 GLY A C 1
ATOM 892 O O . GLY A 1 116 ? 12.959 3.093 -16.922 1.00 95.81 116 GLY A O 1
ATOM 893 N N . SER A 1 117 ? 12.791 2.801 -19.149 1.00 95.06 117 SER A N 1
ATOM 894 C CA . SER A 1 117 ? 11.905 3.935 -19.434 1.00 95.06 117 SER A CA 1
ATOM 895 C C . SER A 1 117 ? 10.976 3.577 -20.607 1.00 95.06 117 SER A C 1
ATOM 897 O O . SER A 1 117 ? 11.484 3.049 -21.603 1.00 95.06 117 SER A O 1
ATOM 899 N N . PRO A 1 118 ? 9.657 3.834 -20.523 1.00 96.12 118 PRO A N 1
ATOM 900 C CA . PRO A 1 118 ? 8.932 4.365 -19.361 1.00 96.12 118 PRO A CA 1
ATOM 901 C C . PRO A 1 118 ? 8.967 3.398 -18.166 1.00 96.12 118 PRO A C 1
ATOM 903 O O . PRO A 1 118 ? 9.108 2.190 -18.354 1.00 96.12 118 PRO A O 1
ATOM 906 N N . LYS A 1 119 ? 8.879 3.927 -16.935 1.00 96.94 119 LYS A N 1
ATOM 907 C CA . LYS A 1 119 ? 9.089 3.129 -15.707 1.00 96.94 119 LYS A CA 1
ATOM 908 C C . LYS A 1 119 ? 7.841 2.869 -14.867 1.00 96.94 119 LYS A C 1
ATOM 910 O O . LYS A 1 119 ? 7.868 1.943 -14.063 1.00 96.94 119 LYS A O 1
ATOM 915 N N . ASN A 1 120 ? 6.782 3.670 -14.999 1.00 98.38 120 ASN A N 1
ATOM 916 C CA . ASN A 1 120 ? 5.635 3.592 -14.088 1.00 98.38 120 ASN A CA 1
ATOM 917 C C . ASN A 1 120 ? 4.666 2.499 -14.531 1.00 98.38 120 ASN A C 1
ATOM 919 O O . ASN A 1 120 ? 4.252 2.475 -15.689 1.00 98.38 120 ASN A O 1
ATOM 923 N N . VAL A 1 121 ? 4.315 1.605 -13.611 1.00 98.69 121 VAL A N 1
ATOM 924 C CA . VAL A 1 121 ? 3.365 0.511 -13.826 1.00 98.69 121 VAL A CA 1
ATOM 925 C C . VAL A 1 121 ? 2.347 0.465 -12.696 1.00 98.69 121 VAL A C 1
ATOM 927 O O . VAL A 1 121 ? 2.626 0.931 -11.594 1.00 98.69 121 VAL A O 1
ATOM 930 N N . ILE A 1 122 ? 1.214 -0.200 -12.931 1.00 98.81 122 ILE A N 1
ATOM 931 C CA . ILE A 1 122 ? 0.296 -0.592 -11.854 1.00 98.81 122 ILE A CA 1
ATOM 932 C C . ILE A 1 122 ? 0.466 -2.083 -11.583 1.00 98.81 122 ILE A C 1
ATOM 934 O O . ILE A 1 122 ? 0.337 -2.907 -12.494 1.00 98.81 122 ILE A O 1
ATOM 938 N N . ALA A 1 123 ? 0.741 -2.432 -10.332 1.00 98.81 123 ALA A N 1
ATOM 939 C CA . ALA A 1 123 ? 0.786 -3.798 -9.838 1.00 98.81 123 ALA A CA 1
ATOM 940 C C . ALA A 1 123 ? -0.482 -4.131 -9.041 1.00 98.81 123 ALA A C 1
ATOM 942 O O . ALA A 1 123 ? -1.174 -3.242 -8.543 1.00 98.81 123 ALA A O 1
ATOM 943 N N . VAL A 1 124 ? -0.779 -5.424 -8.922 1.00 98.88 124 VAL A N 1
ATOM 944 C CA . VAL A 1 124 ? -1.876 -5.927 -8.092 1.00 98.88 124 VAL A CA 1
ATOM 945 C C . VAL A 1 124 ? -1.406 -7.138 -7.300 1.00 98.88 124 VAL A C 1
ATOM 947 O O . VAL A 1 124 ? -0.773 -8.043 -7.843 1.00 98.88 124 VAL A O 1
ATOM 950 N N . ALA A 1 125 ? -1.721 -7.155 -6.013 1.00 98.88 125 ALA A N 1
ATOM 951 C CA . ALA A 1 125 ? -1.529 -8.315 -5.150 1.00 98.88 125 ALA A CA 1
ATOM 952 C C . ALA A 1 125 ? -2.879 -8.792 -4.598 1.00 98.88 125 ALA A C 1
ATOM 954 O O . ALA A 1 125 ? -3.932 -8.234 -4.910 1.00 98.88 125 ALA A O 1
ATOM 955 N N . VAL A 1 126 ? -2.861 -9.859 -3.805 1.00 98.88 126 VAL A N 1
ATOM 956 C CA . VAL A 1 126 ? -4.054 -10.403 -3.156 1.00 98.88 126 VAL A CA 1
ATOM 957 C C . VAL A 1 126 ? -3.750 -10.872 -1.736 1.00 98.88 126 VAL A C 1
ATOM 959 O O . VAL A 1 126 ? -2.653 -11.363 -1.463 1.00 98.88 126 VAL A O 1
ATOM 962 N N . ALA A 1 127 ? -4.726 -10.735 -0.840 1.00 98.81 127 ALA A N 1
ATOM 963 C CA . ALA A 1 127 ? -4.719 -11.333 0.491 1.00 98.81 127 ALA A CA 1
ATOM 964 C C . ALA A 1 127 ? -6.103 -11.859 0.894 1.00 98.81 127 ALA A C 1
ATOM 966 O O . ALA A 1 127 ? -7.131 -11.439 0.358 1.00 98.81 127 ALA A O 1
ATOM 967 N N . ASP A 1 128 ? -6.119 -12.752 1.885 1.00 98.62 128 ASP A N 1
ATOM 968 C CA . ASP A 1 128 ? -7.340 -13.264 2.526 1.00 98.62 128 ASP A CA 1
ATOM 969 C C . ASP A 1 128 ? -7.903 -12.319 3.598 1.00 98.62 128 ASP A C 1
ATOM 971 O O . ASP A 1 128 ? -9.043 -12.479 4.027 1.00 98.62 128 ASP A O 1
ATOM 975 N N . LYS A 1 129 ? -7.103 -11.350 4.048 1.00 98.56 129 LYS A N 1
ATOM 976 C CA . LYS A 1 129 ? -7.433 -10.404 5.118 1.00 98.56 129 LYS A CA 1
ATOM 977 C C . LYS A 1 129 ? -7.031 -8.983 4.720 1.00 98.56 129 LYS A C 1
ATOM 979 O O . LYS A 1 129 ? -6.091 -8.838 3.933 1.00 98.56 129 LYS A O 1
ATOM 984 N N . PRO A 1 130 ? -7.677 -7.943 5.273 1.00 98.25 130 PRO A N 1
ATOM 985 C CA . PRO A 1 130 ? -7.326 -6.563 4.951 1.00 98.25 130 PRO A CA 1
ATOM 986 C C . PRO A 1 130 ? -5.896 -6.208 5.393 1.00 98.25 130 PRO A C 1
ATOM 988 O O . PRO A 1 130 ? -5.226 -5.425 4.725 1.00 98.25 130 PRO A O 1
ATOM 991 N N . GLU A 1 131 ? -5.383 -6.811 6.465 1.00 97.81 131 GLU A N 1
ATOM 992 C CA . GLU A 1 131 ? -4.001 -6.631 6.932 1.00 97.81 131 GLU A CA 1
ATOM 993 C C . GLU A 1 131 ? -2.950 -7.470 6.180 1.00 97.81 131 GLU A C 1
ATOM 995 O O . GLU A 1 131 ? -1.772 -7.439 6.530 1.00 97.81 131 GLU A O 1
ATOM 1000 N N . GLY A 1 132 ? -3.346 -8.226 5.153 1.00 96.75 132 GLY A N 1
ATOM 1001 C CA . GLY A 1 132 ? -2.437 -9.112 4.435 1.00 96.75 132 GLY A CA 1
ATOM 1002 C C . GLY A 1 132 ? -2.251 -10.490 5.103 1.00 96.75 132 GLY A C 1
ATOM 1003 O O . GLY A 1 132 ? -3.120 -10.950 5.850 1.00 96.75 132 GLY A O 1
ATOM 1004 N N . PRO A 1 133 ? -1.136 -11.192 4.820 1.00 97.38 133 PRO A N 1
ATOM 1005 C CA . PRO A 1 133 ? -0.039 -10.767 3.948 1.00 97.38 133 PRO A CA 1
ATOM 1006 C C . PRO A 1 133 ? -0.472 -10.680 2.480 1.00 97.38 133 PRO A C 1
ATOM 1008 O O . PRO A 1 133 ? -1.129 -11.584 1.963 1.00 97.38 133 PRO A O 1
ATOM 1011 N N . PHE A 1 134 ? -0.086 -9.600 1.800 1.00 98.75 134 PHE A N 1
ATOM 1012 C CA . PHE A 1 134 ? -0.337 -9.438 0.368 1.00 98.75 134 PHE A CA 1
ATOM 1013 C C . PHE A 1 134 ? 0.713 -10.171 -0.467 1.00 98.75 134 PHE A C 1
ATOM 1015 O O . PHE A 1 134 ? 1.913 -10.040 -0.226 1.00 98.75 134 PHE A O 1
ATOM 1022 N N . THR A 1 135 ? 0.253 -10.917 -1.472 1.00 98.69 135 THR A N 1
ATOM 1023 C CA . THR A 1 135 ? 1.101 -11.670 -2.407 1.00 98.69 135 THR A CA 1
ATOM 1024 C C . THR A 1 135 ? 0.834 -11.223 -3.839 1.00 98.69 135 THR A C 1
ATOM 1026 O O . THR A 1 135 ? -0.328 -11.131 -4.236 1.00 98.69 135 THR A O 1
ATOM 1029 N N . ASP A 1 136 ? 1.887 -10.963 -4.620 1.00 98.69 136 ASP A N 1
ATOM 1030 C CA . ASP A 1 136 ? 1.763 -10.703 -6.058 1.00 98.69 136 ASP A CA 1
ATOM 1031 C C . ASP A 1 136 ? 1.058 -11.878 -6.751 1.00 98.69 136 ASP A C 1
ATOM 1033 O O . ASP A 1 136 ? 1.514 -13.021 -6.703 1.00 98.69 136 ASP A O 1
ATOM 1037 N N . VAL A 1 137 ? -0.083 -11.586 -7.376 1.00 97.88 137 VAL A N 1
ATOM 1038 C CA . VAL A 1 137 ? -0.946 -12.593 -8.004 1.00 97.88 137 VAL A CA 1
ATOM 1039 C C . VAL A 1 137 ? -0.639 -12.782 -9.493 1.00 97.88 137 VAL A C 1
ATOM 1041 O O . VAL A 1 137 ? -1.107 -13.746 -10.097 1.00 97.88 137 VAL A O 1
ATOM 1044 N N . LEU A 1 138 ? 0.144 -11.885 -10.102 1.00 98.50 138 LEU A N 1
ATOM 1045 C CA . LEU A 1 138 ? 0.429 -11.901 -11.539 1.00 98.50 138 LEU A CA 1
ATOM 1046 C C . LEU A 1 138 ? 1.887 -12.229 -11.868 1.00 98.50 138 LEU A C 1
ATOM 1048 O O . LEU A 1 138 ? 2.149 -12.747 -12.956 1.00 98.50 138 LEU A O 1
ATOM 1052 N N . GLY A 1 139 ? 2.836 -11.901 -10.986 1.00 98.44 139 GLY A N 1
ATOM 1053 C CA . GLY A 1 139 ? 4.272 -12.013 -11.272 1.00 98.44 139 GLY A CA 1
ATOM 1054 C C . GLY A 1 139 ? 4.763 -11.015 -12.329 1.00 98.44 139 GLY A C 1
ATOM 1055 O O . GLY A 1 139 ? 5.845 -11.191 -12.889 1.00 98.44 139 GLY A O 1
ATOM 1056 N N . LYS A 1 140 ? 3.937 -10.016 -12.662 1.00 98.50 140 LYS A N 1
ATOM 1057 C CA . LYS A 1 140 ? 4.166 -8.984 -13.681 1.00 98.50 140 LYS A CA 1
ATOM 1058 C C . LYS A 1 140 ? 3.204 -7.804 -13.461 1.00 98.50 140 LYS A C 1
ATOM 1060 O O . LYS A 1 140 ? 2.215 -7.965 -12.744 1.00 98.50 140 LYS A O 1
ATOM 1065 N N . PRO A 1 141 ? 3.420 -6.657 -14.127 1.00 98.56 141 PRO A N 1
ATOM 1066 C CA . PRO A 1 141 ? 2.475 -5.546 -14.089 1.00 98.56 141 PRO A CA 1
ATOM 1067 C C . PRO A 1 141 ? 1.054 -5.929 -14.526 1.00 98.56 141 PRO A C 1
ATOM 1069 O O . PRO A 1 141 ? 0.876 -6.656 -15.507 1.00 98.56 141 PRO A O 1
ATOM 1072 N N . LEU A 1 142 ? 0.047 -5.382 -13.837 1.00 98.69 142 LEU A N 1
ATOM 1073 C CA . LEU A 1 142 ? -1.343 -5.383 -14.302 1.00 98.69 142 LEU A CA 1
ATOM 1074 C C . LEU A 1 142 ? -1.501 -4.411 -15.474 1.00 98.69 142 LEU A C 1
ATOM 1076 O O . LEU A 1 142 ? -2.060 -4.773 -16.508 1.00 98.69 142 LEU A O 1
ATOM 1080 N N . ILE A 1 143 ? -0.980 -3.192 -15.312 1.00 98.38 143 ILE A N 1
ATOM 1081 C CA . ILE A 1 143 ? -0.896 -2.185 -16.372 1.00 98.38 143 ILE A CA 1
ATOM 1082 C C . ILE A 1 143 ? 0.574 -2.016 -16.750 1.00 98.38 143 ILE A C 1
ATOM 1084 O O . ILE A 1 143 ? 1.419 -1.788 -15.884 1.00 98.38 143 ILE A O 1
ATOM 1088 N N . ALA A 1 144 ? 0.870 -2.160 -18.043 1.00 97.31 144 ALA A N 1
ATOM 1089 C CA . ALA A 1 144 ? 2.221 -2.068 -18.585 1.00 97.31 144 ALA A CA 1
ATOM 1090 C C . ALA A 1 144 ? 2.816 -0.657 -18.450 1.00 97.31 144 ALA A C 1
ATOM 1092 O O . ALA A 1 144 ? 2.098 0.317 -18.230 1.00 97.31 144 ALA A O 1
ATOM 1093 N N . ALA A 1 145 ? 4.138 -0.571 -18.600 1.00 97.69 145 ALA A N 1
ATOM 1094 C CA . ALA A 1 145 ? 4.872 0.648 -18.310 1.00 97.69 145 ALA A CA 1
ATOM 1095 C C . ALA A 1 145 ? 4.521 1.791 -19.270 1.00 97.69 145 ALA A C 1
ATOM 1097 O O . ALA A 1 145 ? 4.544 1.614 -20.490 1.00 97.69 145 ALA A O 1
ATOM 1098 N N . HIS A 1 146 ? 4.241 2.964 -18.710 1.00 96.31 146 HIS A N 1
ATOM 1099 C CA . HIS A 1 146 ? 4.013 4.203 -19.450 1.00 96.31 146 HIS A CA 1
ATOM 1100 C C . HIS A 1 146 ? 4.334 5.410 -18.561 1.00 96.31 146 HIS A C 1
ATOM 1102 O O . HIS A 1 146 ? 4.281 5.320 -17.334 1.00 96.31 146 HIS A O 1
ATOM 1108 N N . ASP A 1 147 ? 4.670 6.548 -19.164 1.00 92.56 147 ASP A N 1
ATOM 1109 C CA . ASP A 1 147 ? 4.907 7.779 -18.412 1.00 92.56 147 ASP A CA 1
ATOM 1110 C C . ASP A 1 147 ? 3.618 8.241 -17.723 1.00 92.56 147 ASP A C 1
ATOM 1112 O O . ASP A 1 147 ? 2.563 8.344 -18.357 1.00 92.56 147 ASP A O 1
ATOM 1116 N N . GLY A 1 148 ? 3.701 8.500 -16.417 1.00 91.69 148 GLY A N 1
ATOM 1117 C CA . GLY A 1 148 ? 2.585 9.023 -15.627 1.00 91.69 148 GLY A CA 1
ATOM 1118 C C . GLY A 1 148 ? 1.493 8.006 -15.289 1.00 91.69 148 GLY A C 1
ATOM 1119 O O . GLY A 1 148 ? 0.441 8.404 -14.799 1.00 91.69 148 GLY A O 1
ATOM 1120 N N . PHE A 1 149 ? 1.706 6.707 -15.527 1.00 94.75 149 PHE A N 1
ATOM 1121 C CA . PHE A 1 149 ? 0.782 5.663 -15.069 1.00 94.75 149 PHE A CA 1
ATOM 1122 C C . PHE A 1 149 ? 0.974 5.407 -13.573 1.00 94.75 149 PHE A C 1
ATOM 1124 O O . PHE A 1 149 ? 1.668 4.478 -13.160 1.00 94.75 149 PHE A O 1
ATOM 1131 N N . ILE A 1 150 ? 0.370 6.289 -12.782 1.00 98.06 150 ILE A N 1
ATOM 1132 C CA . ILE A 1 150 ? 0.393 6.302 -11.321 1.00 98.06 150 ILE A CA 1
ATOM 1133 C C . ILE A 1 150 ? -1.035 6.436 -10.767 1.00 98.06 150 ILE A C 1
ATOM 1135 O O . ILE A 1 150 ? -1.993 6.512 -11.534 1.00 98.06 150 ILE A O 1
ATOM 1139 N N . ASP A 1 151 ? -1.158 6.451 -9.444 1.00 98.50 151 ASP A N 1
ATOM 1140 C CA . ASP A 1 151 ? -2.361 6.815 -8.685 1.00 98.50 151 ASP A CA 1
ATOM 1141 C C . ASP A 1 151 ? -3.641 6.073 -9.120 1.00 98.50 151 ASP A C 1
ATOM 1143 O O . ASP A 1 151 ? -4.633 6.690 -9.526 1.00 98.50 151 ASP A O 1
ATOM 1147 N N . PRO A 1 152 ? -3.639 4.724 -9.072 1.00 98.56 152 PRO A N 1
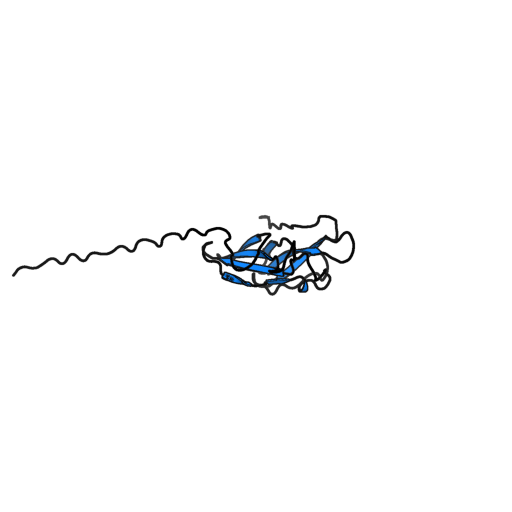ATOM 1148 C CA . PRO A 1 152 ? -4.791 3.938 -9.464 1.00 98.56 152 PRO A CA 1
ATOM 1149 C C . PRO A 1 152 ? -5.970 4.231 -8.541 1.00 98.56 152 PRO A C 1
ATOM 1151 O O . PRO A 1 152 ? -5.825 4.311 -7.321 1.00 98.56 152 PRO A O 1
ATOM 1154 N N . THR A 1 153 ? -7.165 4.267 -9.129 1.00 98.69 153 THR A N 1
ATOM 1155 C CA . THR A 1 153 ? -8.394 4.108 -8.365 1.00 98.69 153 THR A CA 1
ATOM 1156 C C . THR A 1 153 ? -9.246 2.968 -8.904 1.00 98.69 153 THR A C 1
ATOM 1158 O O . THR A 1 153 ? -9.364 2.777 -10.115 1.00 98.69 153 THR A O 1
ATOM 1161 N N . VAL A 1 154 ? -9.809 2.176 -7.996 1.00 98.38 154 VAL A N 1
ATOM 1162 C CA . VAL A 1 154 ? -10.652 1.023 -8.287 1.00 98.38 154 VAL A CA 1
ATOM 1163 C C . VAL A 1 154 ? -12.022 1.204 -7.647 1.00 98.38 154 VAL A C 1
ATOM 1165 O O . VAL A 1 154 ? -12.161 1.621 -6.496 1.00 98.38 154 VAL A O 1
ATOM 1168 N N . TRP A 1 155 ? -13.048 0.847 -8.409 1.00 98.19 155 TRP A N 1
ATOM 1169 C CA . TRP A 1 155 ? -14.435 0.852 -7.979 1.00 98.19 155 TRP A CA 1
ATOM 1170 C C . TRP A 1 155 ? -15.124 -0.410 -8.489 1.00 98.19 155 TRP A C 1
ATOM 1172 O O . TRP A 1 155 ? -14.871 -0.855 -9.610 1.00 98.19 155 TRP A O 1
ATOM 1182 N N . ILE A 1 156 ? -15.987 -0.992 -7.659 1.00 97.88 156 ILE A N 1
ATOM 1183 C CA . ILE A 1 156 ? -16.909 -2.050 -8.072 1.00 97.88 156 ILE A CA 1
ATOM 1184 C C . ILE A 1 156 ? -18.268 -1.381 -8.197 1.00 97.88 156 ILE A C 1
ATOM 1186 O O . ILE A 1 156 ? -18.808 -0.893 -7.206 1.00 97.88 156 ILE A O 1
ATOM 1190 N N . TYR A 1 157 ? -18.770 -1.318 -9.426 1.00 96.44 157 TYR A N 1
ATOM 1191 C CA . TYR A 1 157 ? -20.113 -0.824 -9.694 1.00 96.44 157 TYR A CA 1
ATOM 1192 C C . TYR A 1 157 ? -21.160 -1.828 -9.193 1.00 96.44 157 TYR A C 1
ATOM 1194 O O . TYR A 1 157 ? -20.824 -2.953 -8.818 1.00 96.44 157 TYR A O 1
ATOM 1202 N N . ASP A 1 158 ? -22.412 -1.400 -9.113 1.00 95.75 158 ASP A N 1
ATOM 1203 C CA . ASP A 1 158 ? -23.513 -2.210 -8.593 1.00 95.75 158 ASP A CA 1
ATOM 1204 C C . ASP A 1 158 ? -24.044 -3.265 -9.582 1.00 95.75 158 ASP A C 1
ATOM 1206 O O . ASP A 1 158 ? -24.854 -4.096 -9.165 1.00 95.75 158 ASP A O 1
ATOM 1210 N N . ASP A 1 159 ? -23.572 -3.271 -10.838 1.00 86.00 159 ASP A N 1
ATOM 1211 C CA . ASP A 1 159 ? -23.964 -4.208 -11.907 1.00 86.00 159 ASP A CA 1
ATOM 1212 C C . ASP A 1 159 ? -22.946 -5.328 -12.221 1.00 86.00 159 ASP A C 1
ATOM 1214 O O . ASP A 1 159 ? -21.709 -5.129 -12.140 1.00 86.00 159 ASP A O 1
#

Foldseek 3Di:
DDDDDDDDDDPDDDDDPPDDDDPPLDDPFDWAQWAWDDDPLKIKTKTWGADPPDPDFWTFFIWIWIDNRSRDIDTLGGQGGVVLQVQFDRGGAQDRWYWDDDPQKIKIWTWGFGPDPPTTFIFIWMANDPSDNTHGPDSDGPGDRDPPPGNDDDDDDPD

Radius of gyration: 22.51 Å; chains: 1; bounding box: 57×30×85 Å